Protein AF-A0A167K116-F1 (afdb_monomer_lite)

Structure (mmCIF, N/CA/C/O backbone):
data_AF-A0A167K116-F1
#
_entry.id   AF-A0A167K116-F1
#
loop_
_atom_site.group_PDB
_atom_site.id
_atom_site.type_symbol
_atom_site.label_atom_id
_atom_site.label_alt_id
_atom_site.label_comp_id
_atom_site.label_asym_id
_atom_site.label_entity_id
_atom_site.label_seq_id
_atom_site.pdbx_PDB_ins_code
_atom_site.Cartn_x
_atom_site.Cartn_y
_atom_site.Cartn_z
_atom_site.occupancy
_atom_site.B_iso_or_equiv
_atom_site.auth_seq_id
_atom_site.auth_comp_id
_atom_site.auth_asym_id
_atom_site.auth_atom_id
_atom_site.pdbx_PDB_model_num
ATOM 1 N N . MET A 1 1 ? -7.007 -1.191 -17.485 1.00 41.75 1 MET A N 1
ATOM 2 C CA . MET A 1 1 ? -5.650 -0.772 -17.895 1.00 41.75 1 MET A CA 1
ATOM 3 C C . MET A 1 1 ? -5.383 0.584 -17.260 1.00 41.75 1 MET A C 1
ATOM 5 O O . MET A 1 1 ? -5.876 1.580 -17.766 1.00 41.75 1 MET A O 1
ATOM 9 N N . ALA A 1 2 ? -4.729 0.625 -16.097 1.00 48.09 2 ALA A N 1
ATOM 10 C CA . ALA A 1 2 ? -4.292 1.887 -15.504 1.00 48.09 2 ALA A CA 1
ATOM 11 C C . ALA A 1 2 ? -2.943 2.218 -16.145 1.00 48.09 2 ALA A C 1
ATOM 13 O O . ALA A 1 2 ? -1.962 1.528 -15.896 1.00 48.09 2 ALA A O 1
ATOM 14 N N . SER A 1 3 ? -2.924 3.201 -17.035 1.00 56.41 3 SER A N 1
ATOM 15 C CA . SER A 1 3 ? -1.821 3.582 -17.924 1.00 56.41 3 SER A CA 1
ATOM 16 C C . SER A 1 3 ? -0.575 4.135 -17.209 1.00 56.41 3 SER A C 1
ATOM 18 O O . SER A 1 3 ? 0.132 4.959 -17.764 1.00 56.41 3 SER A O 1
ATOM 20 N N . GLY A 1 4 ? -0.289 3.743 -15.965 1.00 70.94 4 GLY A N 1
ATOM 21 C CA . GLY A 1 4 ? 0.800 4.305 -15.157 1.00 70.94 4 GLY A CA 1
ATOM 22 C C . GLY A 1 4 ? 0.538 5.732 -14.654 1.00 70.94 4 GLY A C 1
ATOM 23 O O . GLY A 1 4 ? 1.160 6.142 -13.674 1.00 70.94 4 GLY A O 1
ATOM 24 N N . TYR A 1 5 ? -0.433 6.443 -15.234 1.00 80.56 5 TYR A N 1
ATOM 25 C CA . TYR A 1 5 ? -0.782 7.825 -14.909 1.00 80.56 5 TYR A CA 1
ATOM 26 C C . TYR A 1 5 ? -1.971 7.940 -13.946 1.00 80.56 5 TYR A C 1
ATOM 28 O O . TYR A 1 5 ? -2.914 7.146 -13.960 1.00 80.56 5 TYR A O 1
ATOM 36 N N . SER A 1 6 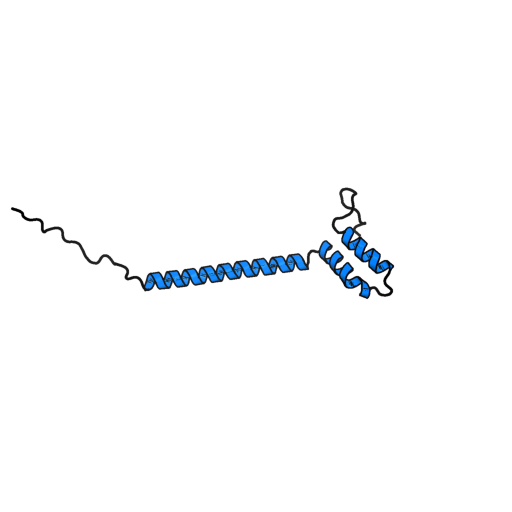? -1.897 8.948 -13.082 1.00 84.81 6 SER A N 1
ATOM 37 C CA . SER A 1 6 ? -2.947 9.397 -12.169 1.00 84.81 6 SER A CA 1
ATOM 38 C C . SER A 1 6 ? -3.905 10.365 -12.869 1.00 84.81 6 SER A C 1
ATOM 40 O O . SER A 1 6 ? -3.577 10.950 -13.898 1.00 84.81 6 SER A O 1
ATOM 42 N N . TYR A 1 7 ? -5.061 10.616 -12.250 1.00 84.38 7 TYR A N 1
ATOM 43 C CA . TYR A 1 7 ? -6.012 11.648 -12.681 1.00 84.38 7 TYR A CA 1
ATOM 44 C C . TYR A 1 7 ? -5.378 13.049 -12.775 1.00 84.38 7 TYR A C 1
ATOM 46 O O . TYR A 1 7 ? -5.749 13.845 -13.627 1.00 84.38 7 TYR A O 1
ATOM 54 N N . SER A 1 8 ? -4.382 13.340 -11.935 1.00 87.69 8 SER A N 1
ATOM 55 C CA . SER A 1 8 ? -3.631 14.601 -11.948 1.00 87.69 8 SER A CA 1
ATOM 56 C C . SER A 1 8 ? -2.523 14.667 -13.011 1.00 87.69 8 SER A C 1
ATOM 58 O O . SER A 1 8 ? -1.721 15.595 -12.988 1.00 87.69 8 SER A O 1
ATOM 60 N N . GLY A 1 9 ? -2.412 13.672 -13.899 1.00 85.75 9 GLY A N 1
ATOM 61 C CA . GLY A 1 9 ? -1.365 13.592 -14.927 1.00 85.75 9 GLY A CA 1
ATOM 62 C C . GLY A 1 9 ? 0.016 13.153 -14.417 1.00 85.75 9 GLY A C 1
ATOM 63 O O . GLY A 1 9 ? 0.903 12.877 -15.217 1.00 85.75 9 GLY A O 1
ATOM 64 N N . GLY A 1 10 ? 0.204 13.045 -13.099 1.00 87.06 10 GLY A N 1
ATOM 65 C CA . GLY A 1 10 ? 1.419 12.503 -12.481 1.00 87.06 10 GLY A CA 1
ATOM 66 C C . GLY A 1 10 ? 1.445 10.969 -12.419 1.00 87.06 10 GLY A C 1
ATOM 67 O O . GLY A 1 10 ? 0.489 10.318 -12.847 1.00 87.06 10 GLY A O 1
ATOM 68 N N . PRO A 1 11 ? 2.503 10.364 -11.852 1.00 88.88 11 PRO A N 1
ATOM 69 C CA . PRO A 1 11 ? 2.553 8.920 -11.639 1.00 88.88 11 PRO A CA 1
ATOM 70 C C . PRO A 1 11 ? 1.395 8.454 -10.744 1.00 88.88 11 PRO A C 1
ATOM 72 O O . PRO A 1 11 ? 1.014 9.115 -9.775 1.00 88.88 11 PRO A O 1
ATOM 75 N N . SER A 1 12 ? 0.807 7.308 -11.086 1.00 89.88 12 SER A N 1
ATOM 76 C CA . SER A 1 12 ? -0.261 6.695 -10.292 1.00 89.88 12 SER A CA 1
ATOM 77 C C . SER A 1 12 ? 0.236 6.247 -8.910 1.00 89.88 12 SER A C 1
ATOM 79 O O . SER A 1 12 ? 1.420 5.984 -8.708 1.00 89.88 12 SER A O 1
ATOM 81 N N . ARG A 1 13 ? -0.685 6.114 -7.946 1.00 91.31 13 ARG A N 1
ATOM 82 C CA . ARG A 1 13 ? -0.376 5.743 -6.548 1.00 91.31 13 ARG A CA 1
ATOM 83 C C . ARG A 1 13 ? 0.513 4.501 -6.411 1.00 91.31 13 ARG A C 1
ATOM 85 O O . ARG A 1 13 ? 1.409 4.490 -5.579 1.00 91.31 13 ARG A O 1
ATOM 92 N N . CYS A 1 14 ? 0.261 3.474 -7.222 1.00 94.00 14 CYS A N 1
ATOM 93 C CA . CYS A 1 14 ? 0.988 2.201 -7.179 1.00 94.00 14 CYS A CA 1
ATOM 94 C C . CYS A 1 14 ? 2.080 2.093 -8.255 1.00 94.00 14 CYS A C 1
ATOM 96 O O . CYS A 1 14 ? 2.616 1.007 -8.475 1.00 94.00 14 CYS A O 1
ATOM 98 N N . PHE A 1 15 ? 2.410 3.197 -8.935 1.00 92.81 15 PHE A N 1
ATOM 99 C CA . PHE A 1 15 ? 3.439 3.227 -9.972 1.00 92.81 15 PHE A CA 1
ATOM 100 C C . PHE A 1 15 ? 4.826 2.776 -9.477 1.00 92.81 15 PHE A C 1
ATOM 102 O O . PHE A 1 15 ? 5.454 2.001 -10.194 1.00 92.81 15 PHE A O 1
ATOM 109 N N . PRO A 1 16 ? 5.296 3.140 -8.264 1.00 93.31 16 PRO A N 1
ATOM 110 C CA . PRO A 1 16 ? 6.596 2.671 -7.776 1.00 93.31 16 PRO A CA 1
ATOM 111 C C . PRO A 1 16 ? 6.681 1.143 -7.661 1.00 93.31 16 PRO A C 1
ATOM 113 O O . PRO A 1 16 ? 7.651 0.542 -8.108 1.00 93.31 16 PRO A O 1
ATOM 116 N N . PHE A 1 17 ? 5.638 0.491 -7.137 1.00 94.31 17 PHE A N 1
ATOM 117 C CA . PHE A 1 17 ? 5.599 -0.972 -7.024 1.00 94.31 17 PHE A CA 1
ATOM 118 C C . PHE A 1 17 ? 5.549 -1.655 -8.391 1.00 94.31 17 PHE A C 1
ATOM 120 O O . PHE A 1 17 ? 6.204 -2.673 -8.604 1.00 94.31 17 PHE A O 1
ATOM 127 N N . TRP A 1 18 ? 4.813 -1.068 -9.338 1.00 92.88 18 TRP A N 1
ATOM 128 C CA . TRP A 1 18 ? 4.821 -1.535 -10.719 1.00 92.88 18 TRP A CA 1
ATOM 129 C C . TRP A 1 18 ? 6.207 -1.410 -11.354 1.00 92.88 18 TRP A C 1
ATOM 131 O O . TRP A 1 18 ? 6.648 -2.341 -12.018 1.00 92.88 18 TRP A O 1
ATOM 141 N N . GLN A 1 19 ? 6.910 -0.300 -11.124 1.00 93.81 19 GLN A N 1
ATOM 142 C CA . GLN A 1 19 ? 8.248 -0.082 -11.664 1.00 93.81 19 GLN A CA 1
ATOM 143 C C . GLN A 1 19 ? 9.245 -1.118 -11.124 1.00 93.81 19 GLN A C 1
ATOM 145 O O . GLN A 1 19 ? 10.048 -1.643 -11.886 1.00 93.81 19 GLN A O 1
ATOM 150 N N . GLU A 1 20 ? 9.169 -1.460 -9.837 1.00 94.12 20 GLU A N 1
ATOM 151 C CA . GLU A 1 20 ? 10.004 -2.508 -9.236 1.00 94.12 20 GLU A CA 1
ATOM 152 C C . GLU A 1 20 ? 9.684 -3.905 -9.783 1.00 94.12 20 GLU A C 1
ATOM 154 O O . GLU A 1 20 ? 10.593 -4.692 -10.048 1.00 94.12 20 GLU A O 1
ATOM 159 N N . PHE A 1 21 ? 8.404 -4.211 -10.005 1.00 94.75 21 PHE A N 1
ATOM 160 C CA . PHE A 1 21 ? 8.009 -5.445 -10.682 1.00 94.75 21 PHE A CA 1
ATOM 161 C C . PHE A 1 21 ? 8.506 -5.482 -12.131 1.00 94.75 21 PHE A C 1
ATOM 163 O O . PHE A 1 21 ? 9.058 -6.493 -12.550 1.00 94.75 21 PHE A O 1
ATOM 170 N N . ALA A 1 22 ? 8.358 -4.386 -12.877 1.00 93.44 22 ALA A N 1
ATOM 171 C CA . ALA A 1 22 ? 8.778 -4.289 -14.271 1.00 93.44 22 ALA A CA 1
ATOM 172 C C . ALA A 1 22 ? 10.298 -4.427 -14.430 1.00 93.44 22 ALA A C 1
ATOM 174 O O . ALA A 1 22 ? 10.739 -5.115 -15.344 1.00 93.44 22 ALA A O 1
ATOM 175 N N . LYS A 1 23 ? 11.089 -3.832 -13.524 1.00 94.31 23 LYS A N 1
ATOM 176 C CA . LYS A 1 23 ? 12.549 -4.017 -13.476 1.00 94.31 23 LYS A CA 1
ATOM 177 C C . LYS A 1 23 ? 12.914 -5.485 -13.281 1.00 94.31 23 LYS A C 1
ATOM 179 O O . LYS A 1 23 ? 13.631 -6.040 -14.098 1.00 94.31 23 LYS A O 1
ATOM 184 N N . CYS A 1 24 ? 12.351 -6.122 -12.252 1.00 95.19 24 CYS A N 1
ATOM 185 C CA . CYS A 1 24 ? 12.597 -7.538 -11.987 1.00 95.19 24 CYS A CA 1
ATOM 186 C C . CYS A 1 24 ? 12.200 -8.407 -13.188 1.00 95.19 24 CYS A C 1
ATOM 188 O O . CYS A 1 24 ? 12.957 -9.263 -13.621 1.00 95.19 24 CYS A O 1
ATOM 190 N N . TYR A 1 25 ? 11.019 -8.162 -13.756 1.00 94.31 25 TYR A N 1
ATOM 191 C CA . TYR A 1 25 ? 10.491 -8.956 -14.861 1.00 94.31 25 TYR A CA 1
ATOM 192 C C . TYR A 1 25 ? 11.305 -8.802 -16.153 1.00 94.31 25 TYR A C 1
ATOM 194 O O . TYR A 1 25 ? 11.322 -9.714 -16.969 1.00 94.31 25 TYR A O 1
ATOM 202 N N . ALA A 1 26 ? 11.965 -7.657 -16.351 1.00 94.75 26 ALA A N 1
ATOM 203 C CA . ALA A 1 26 ? 12.840 -7.430 -17.497 1.00 94.75 26 ALA A CA 1
ATOM 204 C C . ALA A 1 26 ? 14.184 -8.171 -17.386 1.00 94.75 26 ALA A C 1
ATOM 206 O O . ALA A 1 26 ? 14.809 -8.430 -18.410 1.00 94.75 26 ALA A O 1
ATOM 207 N N . GLU A 1 27 ? 14.625 -8.488 -16.166 1.00 94.12 27 GLU A N 1
ATOM 208 C CA . GLU A 1 27 ? 15.905 -9.153 -15.883 1.00 94.12 27 GLU A CA 1
ATOM 209 C C . GLU A 1 27 ? 15.756 -10.661 -15.604 1.00 94.12 27 GLU A C 1
ATOM 211 O O . GLU A 1 27 ? 16.748 -11.383 -15.638 1.00 94.12 27 GLU A O 1
ATOM 216 N N . ALA A 1 28 ? 14.541 -11.135 -15.320 1.00 93.62 28 ALA A N 1
ATOM 217 C CA . ALA A 1 28 ? 14.260 -12.514 -14.929 1.00 93.62 28 ALA A CA 1
ATOM 218 C C . ALA A 1 28 ? 14.063 -13.455 -16.128 1.00 93.62 28 ALA A C 1
ATOM 220 O O . ALA A 1 28 ? 13.355 -13.124 -17.082 1.0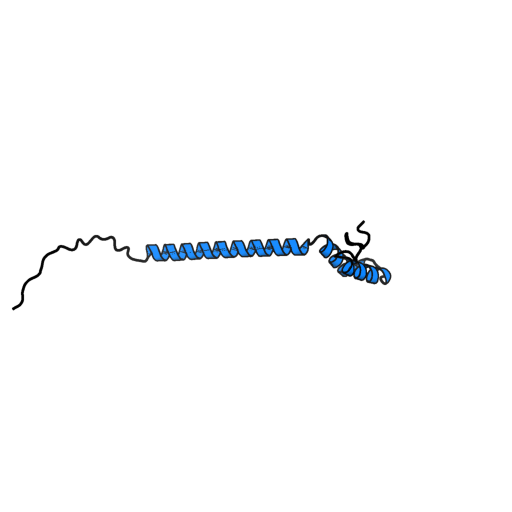0 93.62 28 ALA A O 1
ATOM 221 N N . ASP A 1 29 ? 14.587 -14.678 -16.018 1.00 92.88 29 ASP A N 1
ATOM 222 C CA . ASP A 1 29 ? 14.350 -15.748 -16.998 1.00 92.88 29 ASP A CA 1
ATOM 223 C C . ASP A 1 29 ? 12.951 -16.359 -16.821 1.00 92.88 29 ASP A C 1
ATOM 225 O O . ASP A 1 29 ? 12.310 -16.788 -17.786 1.00 92.88 29 ASP A O 1
ATOM 229 N N . PHE A 1 30 ? 12.446 -16.375 -15.578 1.00 93.12 30 PHE A N 1
ATOM 230 C CA . PHE A 1 30 ? 11.142 -16.940 -15.244 1.00 93.12 30 PHE A CA 1
ATOM 231 C C . PHE A 1 30 ? 10.260 -15.962 -14.451 1.00 93.12 30 PHE A C 1
ATOM 233 O O . PHE A 1 30 ? 10.684 -15.414 -13.432 1.00 93.12 30 PHE A O 1
ATOM 240 N N . PRO A 1 31 ? 8.959 -15.836 -14.788 1.00 86.94 31 PRO A N 1
ATOM 241 C CA . PRO A 1 31 ? 8.021 -14.976 -14.055 1.00 86.94 31 PRO A CA 1
ATOM 242 C C . PRO A 1 31 ? 7.898 -15.278 -12.553 1.00 86.94 31 PRO A C 1
ATOM 244 O O . PRO A 1 31 ? 7.478 -14.418 -11.775 1.00 86.9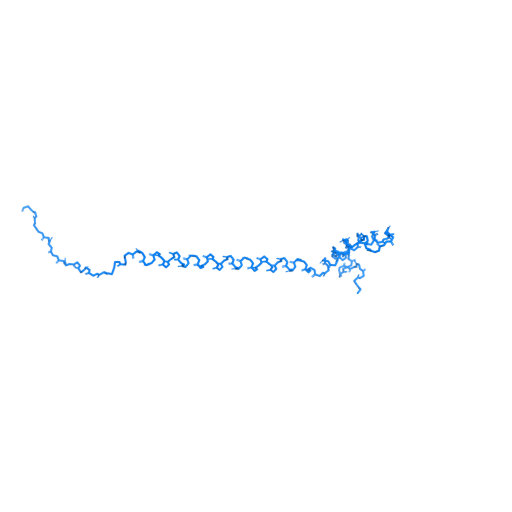4 31 PRO A O 1
ATOM 247 N N . SER A 1 32 ? 8.227 -16.506 -12.138 1.00 92.62 32 SER A N 1
ATOM 248 C CA . SER A 1 32 ? 8.210 -16.940 -10.739 1.00 92.62 32 SER A CA 1
ATOM 249 C C . SER A 1 32 ? 9.239 -16.220 -9.864 1.00 92.62 32 SER A C 1
ATOM 251 O O . SER A 1 32 ? 9.037 -16.102 -8.657 1.00 92.62 32 SER A O 1
ATOM 253 N N . GLU A 1 33 ? 10.315 -15.702 -10.451 1.00 93.38 33 GLU A N 1
ATOM 254 C CA . GLU A 1 33 ? 11.396 -15.025 -9.723 1.00 93.38 33 GLU A CA 1
ATOM 255 C C . GLU A 1 33 ? 10.941 -13.662 -9.177 1.00 93.38 33 GLU A C 1
ATOM 257 O O . GLU A 1 33 ? 11.396 -13.209 -8.127 1.00 93.38 33 GLU A O 1
ATOM 262 N N . CYS A 1 34 ? 9.934 -13.055 -9.813 1.00 95.69 34 CYS A N 1
ATOM 263 C CA . CYS A 1 34 ? 9.411 -11.733 -9.468 1.00 95.69 34 CYS A CA 1
ATOM 264 C C . CYS A 1 34 ? 8.092 -11.764 -8.686 1.00 95.69 34 CYS A C 1
ATOM 266 O O . CYS A 1 34 ? 7.418 -10.735 -8.560 1.00 95.69 34 CYS A O 1
ATOM 268 N N . LEU A 1 35 ? 7.708 -12.922 -8.133 1.00 95.44 35 LEU A N 1
ATOM 269 C CA . LEU A 1 35 ? 6.436 -13.085 -7.416 1.00 95.44 35 LEU A CA 1
ATOM 270 C C . LEU A 1 35 ? 6.287 -12.118 -6.244 1.00 95.44 35 LEU A C 1
ATOM 272 O O . LEU A 1 35 ? 5.217 -11.548 -6.074 1.00 95.44 35 LEU A O 1
ATOM 276 N N . ARG A 1 36 ? 7.358 -11.860 -5.489 1.00 95.00 36 ARG A N 1
ATOM 277 C CA . ARG A 1 36 ? 7.313 -10.921 -4.357 1.00 95.00 36 ARG A CA 1
ATOM 278 C C . ARG A 1 36 ? 6.972 -9.500 -4.799 1.00 95.00 36 ARG A C 1
ATOM 280 O O . ARG A 1 36 ? 6.063 -8.886 -4.257 1.00 95.00 36 ARG A O 1
ATOM 287 N N . LYS A 1 37 ? 7.628 -9.009 -5.854 1.00 95.19 37 LYS A N 1
ATOM 288 C CA . LYS A 1 37 ? 7.359 -7.671 -6.408 1.00 95.19 37 LYS A CA 1
ATOM 289 C C . LYS A 1 37 ? 5.959 -7.574 -7.014 1.00 95.19 37 LYS A C 1
ATOM 291 O O . LYS A 1 37 ? 5.290 -6.550 -6.886 1.00 95.19 37 LYS A O 1
ATOM 296 N N . LYS A 1 38 ? 5.488 -8.658 -7.637 1.00 94.38 38 LYS A N 1
ATOM 297 C CA . LYS A 1 38 ? 4.107 -8.773 -8.117 1.00 94.38 38 LYS A CA 1
ATOM 298 C C . LYS A 1 38 ? 3.109 -8.701 -6.958 1.00 94.38 38 LYS A C 1
ATOM 300 O O . LYS A 1 38 ? 2.108 -7.997 -7.072 1.00 94.38 38 LYS A O 1
ATOM 305 N N . GLU A 1 39 ? 3.352 -9.441 -5.878 1.00 96.19 39 GLU A N 1
ATOM 306 C CA . GLU A 1 39 ? 2.499 -9.455 -4.687 1.00 96.19 39 GLU A CA 1
ATOM 307 C C . GLU A 1 39 ? 2.365 -8.051 -4.096 1.00 96.19 39 GLU A C 1
ATOM 309 O O . GLU A 1 39 ? 1.239 -7.625 -3.853 1.00 96.19 39 GLU A O 1
ATOM 314 N N . ASP A 1 40 ? 3.465 -7.301 -3.981 1.00 96.00 40 ASP A N 1
ATOM 315 C CA . ASP A 1 40 ? 3.457 -5.912 -3.501 1.00 96.00 40 ASP A CA 1
ATOM 316 C C . ASP A 1 40 ? 2.615 -4.991 -4.401 1.00 96.00 40 ASP A C 1
ATOM 318 O O . ASP A 1 40 ? 1.798 -4.199 -3.925 1.00 96.00 40 ASP A O 1
ATOM 322 N N . TYR A 1 41 ? 2.754 -5.117 -5.726 1.00 94.31 41 TYR A N 1
ATOM 323 C CA . TYR A 1 41 ? 1.956 -4.331 -6.669 1.00 94.31 41 TYR A CA 1
ATOM 324 C C . TYR A 1 41 ? 0.455 -4.645 -6.566 1.00 94.31 41 TYR A C 1
ATOM 326 O O . TYR A 1 41 ? -0.382 -3.737 -6.538 1.00 94.31 41 TYR A O 1
ATOM 334 N N . VAL A 1 42 ? 0.097 -5.929 -6.474 1.00 95.25 42 VAL A N 1
ATOM 335 C CA . VAL A 1 42 ? -1.300 -6.371 -6.353 1.00 95.25 42 VAL A CA 1
ATOM 336 C C . VAL A 1 42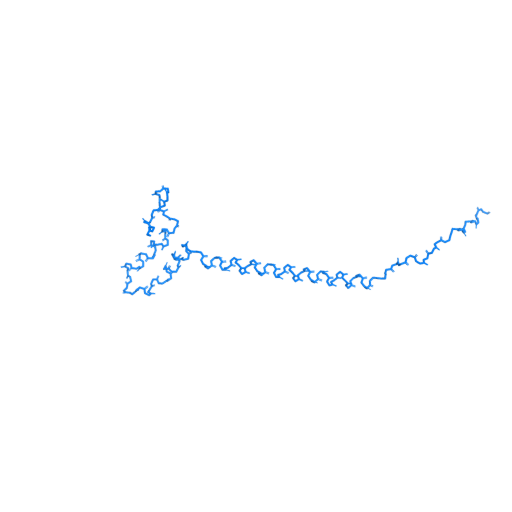 ? -1.884 -6.008 -4.986 1.00 95.25 42 VAL A C 1
ATOM 338 O O . VAL A 1 42 ? -3.071 -5.671 -4.911 1.00 95.25 42 VAL A O 1
ATOM 341 N N . GLU A 1 43 ? -1.075 -6.038 -3.926 1.00 96.12 43 GLU A N 1
ATOM 342 C CA . GLU A 1 43 ? -1.444 -5.560 -2.593 1.00 96.12 43 GLU A CA 1
ATOM 343 C C . GLU A 1 43 ? -1.777 -4.070 -2.647 1.00 96.12 43 GLU A C 1
ATOM 345 O O . GLU A 1 43 ? -2.889 -3.708 -2.271 1.00 96.12 43 GLU A O 1
ATOM 350 N N . CYS A 1 44 ? -0.915 -3.232 -3.231 1.00 94.75 44 CYS A N 1
ATOM 351 C CA . CYS A 1 44 ? -1.181 -1.797 -3.354 1.00 94.75 44 CYS A CA 1
ATOM 352 C C . CYS A 1 44 ? -2.484 -1.503 -4.116 1.00 94.75 44 CYS A C 1
ATOM 354 O O . CYS A 1 44 ? -3.218 -0.578 -3.772 1.00 94.75 44 CYS A O 1
ATOM 356 N N . LEU A 1 45 ? -2.809 -2.290 -5.147 1.00 93.44 45 LEU A N 1
ATOM 357 C CA . LEU A 1 45 ? -4.027 -2.086 -5.936 1.00 93.44 45 LEU A CA 1
ATOM 358 C C . LEU A 1 45 ? -5.314 -2.437 -5.178 1.00 93.44 45 LEU A C 1
ATOM 360 O O . LEU A 1 45 ? -6.336 -1.774 -5.360 1.00 93.44 45 LEU A O 1
ATOM 364 N N . HIS A 1 46 ? -5.295 -3.495 -4.365 1.00 95.06 46 HIS A N 1
ATOM 365 C CA . HIS A 1 46 ? -6.524 -4.078 -3.811 1.00 95.06 46 HIS A CA 1
ATOM 366 C C . HIS A 1 46 ? -6.629 -3.980 -2.286 1.00 95.06 46 HIS A C 1
ATOM 368 O O . HIS A 1 46 ? -7.731 -4.119 -1.735 1.00 95.06 46 HIS A O 1
ATOM 374 N N . HIS A 1 47 ? -5.514 -3.739 -1.603 1.00 95.94 47 HIS A N 1
ATOM 375 C CA . HIS A 1 47 ? -5.363 -3.700 -0.151 1.00 95.94 47 HIS A CA 1
ATOM 376 C C . HIS A 1 47 ? -5.979 -4.921 0.542 1.00 95.94 47 HIS A C 1
ATOM 378 O O . HIS A 1 47 ? -6.651 -4.805 1.566 1.00 95.94 47 HIS A O 1
ATOM 384 N N . THR A 1 48 ? -5.856 -6.106 -0.059 1.00 95.81 48 THR A N 1
ATOM 385 C CA . THR A 1 48 ? -6.495 -7.341 0.427 1.00 95.81 48 THR A CA 1
ATOM 386 C C . THR A 1 48 ? -5.955 -7.749 1.791 1.00 95.81 48 THR A C 1
ATOM 388 O O . THR A 1 48 ? -6.731 -8.041 2.707 1.00 95.81 48 THR A O 1
ATOM 391 N N . GLN A 1 49 ? -4.631 -7.725 1.934 1.00 95.69 49 GLN A N 1
ATOM 392 C CA . GLN A 1 49 ? -3.944 -8.070 3.172 1.00 95.69 49 GLN A CA 1
ATOM 393 C C . GLN A 1 49 ? -4.233 -7.025 4.250 1.00 95.69 49 GLN A C 1
ATOM 395 O O . GLN A 1 49 ? -4.659 -7.389 5.347 1.00 95.69 49 GLN A O 1
ATOM 400 N N . GLU A 1 50 ? -4.1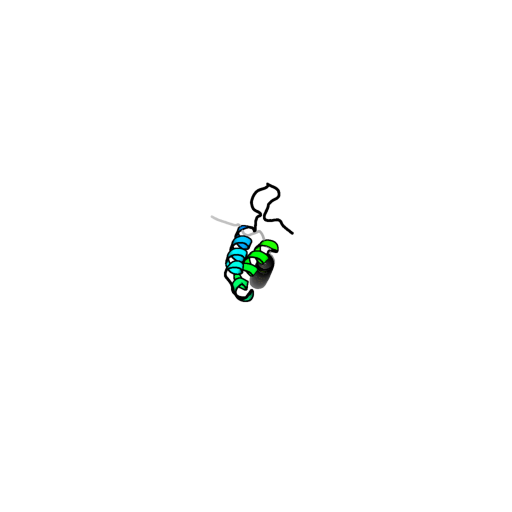34 -5.738 3.911 1.00 96.62 50 GLU A N 1
ATOM 401 C CA . GLU A 1 50 ? -4.409 -4.649 4.849 1.00 96.62 50 GLU A CA 1
ATOM 402 C C . GLU A 1 50 ? -5.862 -4.661 5.348 1.00 96.62 50 GLU A C 1
ATOM 404 O O . GLU A 1 50 ? -6.122 -4.633 6.553 1.00 96.62 50 GLU A O 1
ATOM 409 N N . LYS A 1 51 ? -6.842 -4.830 4.449 1.00 97.75 51 LYS A N 1
ATOM 410 C CA . LYS A 1 51 ? -8.260 -4.969 4.830 1.00 97.75 51 LYS A CA 1
ATOM 411 C C . LYS A 1 51 ? -8.484 -6.168 5.748 1.00 97.75 51 LYS A C 1
ATOM 413 O O . LYS A 1 51 ? -9.283 -6.085 6.681 1.00 97.75 51 LYS A O 1
ATOM 418 N N . THR A 1 52 ? -7.809 -7.285 5.490 1.00 97.50 52 THR A N 1
ATOM 419 C CA . THR A 1 52 ? -7.925 -8.496 6.314 1.00 97.50 52 THR A CA 1
ATOM 420 C C . THR A 1 52 ? -7.327 -8.272 7.699 1.00 97.50 52 THR A C 1
ATOM 422 O O . THR A 1 52 ? -7.979 -8.554 8.706 1.00 97.50 52 THR A O 1
ATOM 425 N N . ARG A 1 53 ? -6.137 -7.670 7.770 1.00 97.31 53 ARG A N 1
ATOM 426 C CA . ARG A 1 53 ? -5.475 -7.305 9.025 1.00 97.31 53 ARG A CA 1
ATOM 427 C C . ARG A 1 53 ? -6.328 -6.347 9.856 1.00 97.31 53 ARG A C 1
ATOM 429 O O . ARG A 1 53 ? -6.541 -6.592 11.043 1.00 97.31 53 ARG A O 1
ATOM 436 N N . ALA A 1 54 ? -6.888 -5.310 9.234 1.00 97.50 54 ALA A N 1
ATOM 437 C CA . ALA A 1 54 ? -7.771 -4.357 9.898 1.00 97.50 54 ALA A CA 1
ATOM 438 C C . ALA A 1 54 ? -9.030 -5.031 10.473 1.00 97.50 54 ALA A C 1
ATOM 440 O O . ALA A 1 54 ? -9.438 -4.725 11.595 1.00 97.50 54 ALA A O 1
ATOM 441 N N . LYS A 1 55 ? -9.633 -5.984 9.745 1.00 97.75 55 LYS A N 1
ATOM 442 C CA . LYS A 1 55 ? -10.776 -6.773 10.241 1.00 97.75 55 LYS A CA 1
ATOM 443 C C . LYS A 1 55 ? -10.404 -7.605 11.467 1.00 97.75 55 LYS A C 1
ATOM 445 O O . LYS A 1 55 ? -11.133 -7.568 12.456 1.00 97.75 55 LYS A O 1
ATOM 450 N N . ILE A 1 56 ? -9.273 -8.310 11.422 1.00 98.00 56 ILE A N 1
ATOM 451 C CA . ILE A 1 56 ? -8.786 -9.133 12.539 1.00 98.00 56 ILE A CA 1
ATOM 452 C C . ILE A 1 56 ? -8.540 -8.266 13.777 1.00 98.00 56 ILE A C 1
ATOM 454 O O . ILE A 1 56 ? -8.990 -8.606 14.871 1.00 98.00 56 ILE A O 1
ATOM 458 N N . LEU A 1 57 ? -7.872 -7.122 13.613 1.00 98.00 57 LEU A N 1
ATOM 459 C CA . LEU A 1 57 ? -7.590 -6.211 14.720 1.00 98.00 57 LEU A CA 1
ATOM 460 C C . LEU A 1 57 ? -8.880 -5.684 15.360 1.00 98.00 57 LEU A C 1
ATOM 462 O O . LEU A 1 57 ? -9.026 -5.742 16.580 1.00 98.00 57 LEU A O 1
ATOM 466 N N . ARG A 1 58 ? -9.836 -5.230 14.541 1.00 97.38 58 ARG A N 1
ATOM 467 C CA . ARG A 1 58 ? -11.148 -4.762 15.016 1.00 97.38 58 ARG A CA 1
ATOM 468 C C . ARG A 1 58 ? -11.899 -5.858 15.765 1.00 97.38 58 ARG A C 1
ATOM 470 O O . ARG A 1 58 ? -12.400 -5.613 16.857 1.00 97.38 58 ARG A O 1
ATOM 477 N N . TYR A 1 59 ? -11.934 -7.070 15.215 1.00 97.56 59 TYR A N 1
ATOM 478 C CA . TYR A 1 59 ? -12.568 -8.217 15.862 1.00 97.56 59 TYR A CA 1
ATOM 479 C C . TYR A 1 59 ? -11.946 -8.512 17.234 1.00 97.56 59 TYR A C 1
ATOM 481 O O . TYR A 1 59 ? -12.659 -8.653 18.228 1.00 97.56 59 TYR A O 1
ATOM 489 N N . ASN A 1 60 ? -10.614 -8.548 17.312 1.00 97.62 60 ASN A N 1
ATOM 490 C CA . ASN A 1 60 ? -9.904 -8.812 18.561 1.00 97.62 60 ASN A CA 1
ATOM 491 C C . ASN A 1 60 ? -10.126 -7.711 19.605 1.00 97.62 60 ASN A C 1
ATOM 493 O O . ASN A 1 60 ? -10.286 -8.024 20.785 1.00 97.62 60 ASN A O 1
ATOM 497 N N . ALA A 1 61 ? -10.172 -6.446 19.181 1.00 97.38 61 ALA A N 1
ATOM 498 C CA . ALA A 1 61 ? -10.459 -5.317 20.059 1.00 97.38 61 ALA A CA 1
ATOM 499 C C . ALA A 1 61 ? -11.866 -5.419 20.668 1.00 97.38 61 ALA A C 1
ATOM 501 O O . ALA A 1 61 ? -12.005 -5.358 21.888 1.00 97.38 61 ALA A O 1
ATOM 502 N N . LEU A 1 62 ? -12.890 -5.678 19.847 1.00 97.19 62 LEU A N 1
ATOM 503 C CA . LEU A 1 62 ? -14.267 -5.860 20.321 1.00 97.19 62 LEU A CA 1
ATOM 504 C C . LEU A 1 62 ? -14.388 -7.059 21.267 1.00 97.19 62 LEU A C 1
ATOM 506 O O . LEU A 1 62 ? -14.992 -6.959 22.332 1.00 97.19 62 LEU A O 1
ATOM 510 N N . LYS A 1 63 ? -13.757 -8.187 20.925 1.00 96.75 63 LYS A N 1
ATOM 511 C CA . LYS A 1 63 ? -13.746 -9.382 21.779 1.00 96.75 63 LYS A CA 1
ATOM 512 C C . LYS A 1 63 ? -13.064 -9.120 23.123 1.00 96.75 63 LYS A C 1
ATOM 514 O O . LYS A 1 63 ? -13.493 -9.652 24.145 1.00 96.75 63 LYS A O 1
ATOM 519 N N . LYS A 1 64 ? -11.995 -8.318 23.140 1.00 96.56 64 LYS A N 1
ATOM 520 C CA . LYS A 1 64 ? -11.319 -7.905 24.375 1.00 96.56 64 LYS A CA 1
ATOM 521 C C . LYS A 1 64 ? -12.237 -7.032 25.234 1.00 96.56 64 LYS A C 1
ATOM 523 O O . LYS A 1 64 ? -12.446 -7.386 26.388 1.00 96.56 64 LYS A O 1
ATOM 528 N N . GLN A 1 65 ? -12.860 -6.009 24.648 1.00 94.62 65 GLN A N 1
ATOM 529 C CA . GLN A 1 65 ? -13.821 -5.143 25.343 1.00 94.62 65 GLN A CA 1
ATOM 530 C C . GLN A 1 65 ? -15.000 -5.929 25.931 1.00 94.62 65 GLN A C 1
ATOM 532 O O . GLN A 1 65 ? -15.386 -5.700 27.070 1.00 94.62 65 GLN A O 1
ATOM 537 N N . GLN A 1 66 ? -15.547 -6.902 25.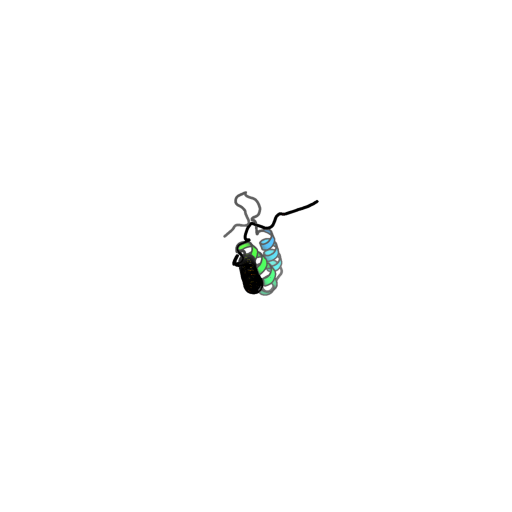195 1.00 93.94 66 GLN A N 1
ATOM 538 C CA . GLN A 1 66 ? -16.630 -7.754 25.697 1.00 93.94 66 GLN A CA 1
ATOM 539 C C . GLN A 1 66 ? -16.204 -8.606 26.895 1.00 93.94 66 GLN A C 1
ATOM 541 O O . GLN A 1 66 ? -16.965 -8.737 27.850 1.00 93.94 66 GLN A O 1
ATOM 546 N N . ARG A 1 67 ? -14.994 -9.181 26.869 1.00 93.56 67 ARG A N 1
ATOM 547 C CA . ARG A 1 67 ? -14.474 -9.955 28.007 1.00 93.56 67 ARG A CA 1
ATOM 548 C C . ARG A 1 67 ? -14.248 -9.081 29.233 1.00 93.56 67 ARG A C 1
ATOM 550 O O . ARG A 1 67 ? -14.609 -9.507 30.321 1.00 93.56 67 ARG A O 1
ATOM 557 N N . GLU A 1 68 ? -13.695 -7.886 29.044 1.00 93.19 68 GLU A N 1
ATOM 558 C CA . GLU A 1 68 ? -13.476 -6.912 30.121 1.00 93.19 68 GLU A CA 1
ATOM 559 C C . GLU A 1 68 ? -14.802 -6.418 30.715 1.00 93.19 68 GLU A C 1
ATOM 561 O O . GLU A 1 68 ? -14.943 -6.332 31.931 1.00 93.19 68 GLU A O 1
ATOM 566 N N . ALA A 1 69 ? -15.815 -6.174 29.878 1.00 89.88 69 ALA A N 1
ATOM 567 C CA . ALA A 1 69 ? -17.157 -5.849 30.349 1.00 89.88 69 ALA A CA 1
ATOM 568 C C . ALA A 1 69 ? -17.759 -7.011 31.154 1.00 89.88 69 ALA A C 1
ATOM 570 O O . ALA A 1 69 ? -18.270 -6.798 32.246 1.00 89.88 69 ALA A O 1
ATOM 571 N N . GLN A 1 70 ? -17.659 -8.251 30.665 1.00 89.44 70 GLN A N 1
ATOM 572 C CA . GLN A 1 70 ? -18.164 -9.423 31.386 1.00 89.44 70 GLN A CA 1
ATOM 573 C C . GLN A 1 70 ? -17.425 -9.681 32.703 1.00 89.44 70 GLN A C 1
ATOM 575 O O . GLN A 1 70 ? -18.067 -10.072 33.674 1.00 89.44 70 GLN A O 1
ATOM 580 N N . SER A 1 71 ? -16.103 -9.489 32.763 1.00 88.06 71 SER A N 1
ATOM 581 C CA . SER A 1 71 ? -15.361 -9.609 34.023 1.00 88.06 71 SER A CA 1
ATOM 582 C C . SER A 1 71 ? -15.750 -8.500 34.994 1.00 88.06 71 SER A C 1
ATOM 584 O O . SER A 1 71 ? -16.044 -8.803 36.143 1.00 88.06 71 SER A O 1
ATOM 586 N N . GLY A 1 72 ? -15.870 -7.255 34.522 1.00 85.25 72 GLY A N 1
ATOM 587 C CA . GLY A 1 72 ? -16.336 -6.137 35.342 1.00 85.25 72 GLY A CA 1
ATOM 588 C C . GLY A 1 72 ? -17.755 -6.341 35.883 1.00 85.25 72 GLY A C 1
ATOM 589 O O . GLY A 1 72 ? -18.008 -6.043 37.046 1.00 85.25 72 GLY A O 1
ATOM 590 N N . MET A 1 73 ? -18.669 -6.910 35.086 1.00 78.62 73 MET A N 1
ATOM 591 C CA . MET A 1 73 ? -20.013 -7.282 35.556 1.00 78.62 73 MET A CA 1
ATOM 592 C C . MET A 1 73 ? -19.956 -8.377 36.626 1.00 78.62 73 MET A C 1
ATOM 594 O O . MET A 1 73 ? -20.578 -8.231 37.670 1.00 78.62 73 MET A O 1
ATOM 598 N N . LYS A 1 74 ? -19.156 -9.434 36.428 1.00 83.31 74 LYS A N 1
ATOM 599 C CA . LYS A 1 74 ? -18.993 -10.500 37.434 1.00 83.31 74 LYS A CA 1
ATOM 600 C C . LYS A 1 74 ? -18.397 -9.975 38.739 1.00 83.31 74 LYS A C 1
ATOM 602 O O . LYS A 1 74 ? -18.843 -10.360 39.813 1.00 83.31 74 LYS A O 1
ATOM 607 N N . GLU A 1 75 ? -17.400 -9.099 38.658 1.00 81.94 75 GLU A N 1
ATOM 608 C CA . GLU A 1 75 ? -16.794 -8.459 39.829 1.00 81.94 75 GLU A CA 1
ATOM 609 C C . GLU A 1 75 ? -17.796 -7.554 40.561 1.00 81.94 75 GLU A C 1
ATOM 611 O O . GLU A 1 75 ? -17.860 -7.575 41.792 1.00 81.94 75 GLU A O 1
ATOM 616 N N . ALA A 1 76 ? -18.618 -6.804 39.819 1.00 76.56 76 ALA A N 1
ATOM 617 C CA . ALA A 1 76 ? -19.687 -5.987 40.384 1.00 76.56 76 ALA A CA 1
ATOM 618 C C . ALA A 1 76 ? -20.769 -6.840 41.069 1.00 76.56 76 ALA A C 1
ATOM 620 O O . ALA A 1 76 ? -21.144 -6.530 42.199 1.00 76.56 76 ALA A O 1
ATOM 621 N N . ASP A 1 77 ? -21.210 -7.935 40.443 1.00 78.62 77 ASP A N 1
ATOM 622 C CA . ASP A 1 77 ? -22.206 -8.859 41.002 1.00 78.62 77 ASP A CA 1
ATOM 623 C C . ASP A 1 77 ? -21.704 -9.524 42.288 1.00 78.62 77 ASP A C 1
ATOM 625 O O . ASP A 1 77 ? -22.420 -9.555 43.293 1.00 78.62 77 ASP A O 1
ATOM 629 N N . VAL A 1 78 ? -20.453 -10.003 42.296 1.00 81.38 78 VAL A N 1
ATOM 630 C CA . VAL A 1 78 ? -19.815 -10.590 43.489 1.00 81.38 78 VAL A CA 1
ATOM 631 C C . VAL A 1 78 ? -19.714 -9.556 44.609 1.00 81.38 78 VAL A C 1
ATOM 633 O O . VAL A 1 78 ? -19.981 -9.867 45.772 1.00 81.38 78 VAL A O 1
ATOM 636 N N . LYS A 1 79 ? -19.373 -8.303 44.292 1.00 78.44 79 LYS A N 1
ATOM 637 C CA . LYS A 1 79 ? -19.320 -7.226 45.289 1.00 78.44 79 LYS A CA 1
ATOM 638 C C . LYS A 1 79 ? -20.713 -6.877 45.824 1.00 78.44 79 LYS A C 1
ATOM 640 O O . LYS A 1 79 ? -20.855 -6.672 47.025 1.00 78.44 79 LYS A O 1
ATOM 645 N N . ALA A 1 80 ? -21.731 -6.851 44.966 1.00 77.19 80 ALA A N 1
ATOM 646 C CA . ALA A 1 80 ? -23.111 -6.574 45.358 1.00 77.19 80 ALA A CA 1
ATOM 647 C C . ALA A 1 80 ? -23.706 -7.670 46.261 1.00 77.19 80 ALA A C 1
ATOM 649 O O . ALA A 1 80 ? -24.456 -7.353 47.179 1.00 77.19 80 ALA A O 1
ATOM 650 N N . THR A 1 81 ? -23.357 -8.945 46.044 1.00 74.88 81 THR A N 1
ATOM 651 C CA . THR A 1 81 ? -23.824 -10.065 46.888 1.00 74.88 81 THR A CA 1
ATOM 652 C C . THR A 1 81 ? -23.027 -10.245 48.181 1.00 74.88 81 THR A C 1
ATOM 654 O O . THR A 1 81 ? -23.588 -10.709 49.171 1.00 74.88 81 THR A O 1
ATOM 657 N N . SER A 1 82 ? -21.735 -9.906 48.199 1.00 66.44 82 SER A N 1
ATOM 658 C CA . SER A 1 82 ? -20.871 -10.090 49.381 1.00 66.44 82 SER A CA 1
ATOM 659 C C . SER A 1 82 ? -20.920 -8.937 50.386 1.00 66.44 82 SER A C 1
ATOM 661 O O . SER A 1 82 ? -20.544 -9.124 51.544 1.00 66.44 82 SER A O 1
ATOM 663 N N . GLN A 1 83 ? -21.381 -7.749 49.984 1.00 68.75 83 GLN A N 1
ATOM 664 C CA . GLN A 1 83 ? -21.588 -6.638 50.910 1.00 68.75 83 GLN A CA 1
ATOM 665 C C . GLN A 1 83 ? -22.936 -6.792 51.633 1.00 68.75 83 GLN A C 1
ATOM 667 O O . GLN A 1 83 ? -23.962 -6.904 50.961 1.00 68.75 83 GLN A O 1
ATOM 672 N N . PRO A 1 84 ? -22.982 -6.774 52.983 1.00 60.84 84 PRO A N 1
ATOM 673 C CA . PRO A 1 84 ? -24.249 -6.782 53.698 1.00 60.84 84 PRO A CA 1
ATOM 674 C C . PRO A 1 84 ? -25.012 -5.506 53.340 1.00 60.84 84 PRO A C 1
ATOM 676 O O . PRO A 1 84 ? -24.634 -4.405 53.741 1.00 60.84 84 PRO A O 1
ATOM 679 N N . ILE A 1 85 ? -26.084 -5.652 52.559 1.00 60.62 85 ILE A N 1
ATOM 680 C CA . ILE A 1 85 ? -27.044 -4.579 52.325 1.00 60.62 85 ILE A CA 1
ATOM 681 C C . ILE A 1 85 ? -27.600 -4.231 53.703 1.00 60.62 85 ILE A C 1
ATOM 683 O O . ILE A 1 85 ? -28.314 -5.032 54.307 1.00 60.62 85 ILE A O 1
ATOM 687 N N . ALA A 1 86 ? -27.256 -3.052 54.220 1.00 58.56 86 ALA A N 1
ATOM 688 C CA . ALA A 1 86 ? -27.911 -2.482 55.386 1.00 58.56 86 ALA A CA 1
ATOM 689 C C . ALA A 1 86 ? -29.352 -2.126 54.987 1.00 58.56 86 ALA A C 1
ATOM 691 O O . ALA A 1 86 ? -29.681 -0.977 54.703 1.00 58.56 86 ALA A O 1
ATOM 692 N N . VAL A 1 87 ? -30.210 -3.143 54.890 1.00 62.03 87 VAL A N 1
ATOM 693 C CA . VAL A 1 87 ? -31.657 -2.980 54.804 1.00 62.03 87 VAL A CA 1
ATOM 694 C C . VAL A 1 87 ? -32.038 -2.324 56.123 1.00 62.03 87 VAL A C 1
ATOM 696 O O . VAL A 1 87 ? -31.858 -2.941 57.170 1.00 62.03 87 VAL A O 1
ATOM 699 N N . GLY A 1 88 ? -32.435 -1.050 56.084 1.00 58.81 88 GLY A N 1
ATOM 700 C CA . GLY A 1 88 ? -32.685 -0.191 57.247 1.00 58.81 88 GLY A CA 1
ATOM 701 C C . GLY A 1 88 ? -33.802 -0.701 58.163 1.00 58.81 88 GLY A C 1
ATOM 702 O O . GLY A 1 88 ? -34.873 -0.113 58.230 1.00 58.81 88 GLY A O 1
ATOM 703 N N . LEU A 1 89 ? -33.538 -1.796 58.872 1.00 54.84 89 LEU A N 1
ATOM 704 C CA . LEU A 1 89 ? -34.430 -2.494 59.795 1.00 54.84 89 LEU A CA 1
ATOM 705 C C . LEU A 1 89 ? -34.254 -2.034 61.248 1.00 54.84 89 LEU A C 1
ATOM 707 O O . LEU A 1 89 ? -34.860 -2.609 62.145 1.00 54.84 89 LEU A O 1
ATOM 711 N N . ILE A 1 90 ? -33.473 -0.978 61.496 1.00 57.69 90 ILE A N 1
ATOM 712 C CA . ILE A 1 90 ? -33.376 -0.358 62.819 1.00 57.69 90 ILE A CA 1
ATOM 713 C C . ILE A 1 90 ? -33.973 1.043 62.733 1.00 57.69 90 ILE A C 1
ATOM 715 O O . ILE A 1 90 ? -33.356 1.980 62.227 1.00 57.69 90 ILE A O 1
ATOM 719 N N . LYS A 1 91 ? -35.207 1.175 63.218 1.00 47.62 91 LYS A N 1
ATOM 720 C CA . LYS A 1 91 ? -35.834 2.465 63.494 1.00 47.62 91 LYS A CA 1
ATOM 721 C C . LYS A 1 91 ? -35.110 3.061 64.705 1.00 47.62 91 LYS A C 1
ATOM 723 O O . LYS A 1 91 ? -35.179 2.495 65.791 1.00 47.62 91 LYS A O 1
ATOM 728 N N . ALA A 1 92 ? -34.377 4.156 64.518 1.00 48.75 92 ALA A N 1
ATOM 729 C CA . ALA A 1 92 ? -33.845 4.922 65.640 1.00 48.75 92 ALA A CA 1
ATOM 730 C C . ALA A 1 92 ? -35.028 5.569 66.382 1.00 48.75 92 ALA A C 1
ATOM 732 O O . ALA A 1 92 ? -35.711 6.432 65.832 1.00 48.75 92 ALA A O 1
ATOM 733 N N . GLU A 1 93 ? -35.303 5.109 67.600 1.00 40.03 93 GLU A N 1
ATOM 734 C CA . GLU A 1 93 ? -36.276 5.731 68.502 1.00 40.03 93 GLU A CA 1
ATOM 735 C C . GLU A 1 93 ? -35.680 7.041 69.066 1.00 40.03 93 GLU A C 1
ATOM 737 O O . GLU A 1 93 ? -34.539 7.037 69.541 1.00 40.03 93 GLU A O 1
ATOM 742 N N . PRO A 1 94 ? -36.408 8.173 69.029 1.00 43.91 94 PRO A N 1
ATOM 743 C CA . PRO A 1 94 ? -35.951 9.425 69.608 1.00 43.91 94 PRO A CA 1
ATOM 744 C C . PRO A 1 94 ? -36.352 9.482 71.084 1.00 43.91 94 PRO A C 1
ATOM 746 O O . PRO A 1 94 ? -37.526 9.640 71.407 1.00 43.91 94 PRO A O 1
ATOM 749 N N . GLY A 1 95 ? -35.385 9.412 71.996 1.00 50.94 95 GLY A N 1
ATOM 750 C CA . GLY A 1 95 ? -35.661 9.774 73.385 1.00 50.94 95 GLY A CA 1
ATOM 751 C C . GLY A 1 95 ? -34.734 9.143 74.402 1.00 50.94 95 GLY A C 1
ATOM 752 O O . GLY A 1 95 ? -35.073 8.125 74.990 1.00 50.94 95 GLY A O 1
ATOM 753 N N . GLN A 1 96 ? -33.606 9.803 74.657 1.00 42.22 96 GLN A N 1
ATOM 754 C CA . GLN A 1 96 ? -32.976 9.835 75.978 1.00 42.22 96 GLN A CA 1
ATOM 755 C C . GLN A 1 96 ? -31.969 10.990 76.006 1.00 42.22 96 GLN A C 1
ATOM 757 O O . GLN A 1 96 ? -30.772 10.828 75.793 1.00 42.22 96 GLN A O 1
ATOM 762 N N . ALA A 1 97 ? -32.500 12.194 76.214 1.00 49.69 97 ALA A N 1
ATOM 763 C CA . ALA A 1 97 ? -31.737 13.321 76.720 1.00 49.69 97 ALA A CA 1
ATOM 764 C C . ALA A 1 97 ? -32.166 13.553 78.169 1.00 49.69 97 ALA A C 1
ATOM 766 O O . ALA A 1 97 ? -33.348 13.773 78.434 1.00 49.69 97 ALA A O 1
ATOM 767 N N . GLY A 1 98 ? -31.199 13.521 79.081 1.00 39.09 98 GLY A N 1
ATOM 768 C CA . GLY A 1 98 ? -31.327 14.103 80.413 1.00 39.09 98 GLY A CA 1
ATOM 769 C C . GLY A 1 98 ? -30.509 13.378 81.488 1.00 39.09 98 GLY A C 1
ATOM 770 O O . GLY A 1 98 ? -30.467 12.150 81.472 1.00 39.09 98 GLY A O 1
ATOM 771 N N . PRO A 1 99 ? -29.980 14.092 82.498 1.00 44.06 99 PRO A N 1
ATOM 772 C CA . PRO A 1 99 ? -29.503 15.480 82.473 1.00 44.06 99 PRO A CA 1
ATOM 773 C C . PRO A 1 99 ? -28.110 15.636 83.135 1.00 44.06 99 PRO A C 1
ATOM 775 O O . PRO A 1 99 ? -27.604 14.733 83.793 1.00 44.06 99 PRO A O 1
ATOM 778 N N . ALA A 1 100 ? -27.502 16.811 82.976 1.00 38.03 100 ALA A N 1
ATOM 779 C CA . ALA A 1 100 ? -26.484 17.353 83.884 1.00 38.03 100 ALA A CA 1
ATOM 780 C C . ALA A 1 100 ? -26.925 18.780 84.257 1.00 38.03 100 ALA A C 1
ATOM 782 O O . ALA A 1 100 ? -27.540 19.424 83.395 1.00 38.03 100 ALA A O 1
ATOM 783 N N . PRO A 1 101 ? -26.602 19.338 85.437 1.00 48.50 101 PRO A N 1
ATOM 784 C CA . PRO A 1 101 ? -25.915 18.782 86.612 1.00 48.50 101 PRO A CA 1
ATOM 785 C C . PRO A 1 101 ? -26.853 18.237 87.708 1.00 48.50 101 PRO A C 1
ATOM 787 O O . PRO A 1 101 ? -28.074 18.506 87.648 1.00 48.50 101 PRO A O 1
#

Foldseek 3Di:
DPPQADPVRHGDPLNVLVVQLVVCVVVDPDNVRSVVSVVSSVCSVPVPVVVVVVVVVVVVVVVVVVVVVVVVVVVVVCVVVPDPDPPVPDDDDDDDDDDDD

Radius of gyration: 34.94 Å; chains: 1; bounding box: 52×36×104 Å

Sequence (101 aa):
MASGYSYSGGPSRCFPFWQEFAKCYAEADFPSECLRKKEDYVECLHHTQEKTRAKILRYNALKKQQREAQSGMKEADVKATSQPIAVGLIKAEPGQAGPAP

Secondary structure (DSSP, 8-state):
---SB-TTSSB-TTHHHHHHHHHHHHH-SSGGGGHHHHHHHHHHHH-HHHHHHHHHHHHHHHHHHHHHHHHHHHHHHHHHHHS------------------

InterPro domains:
  IPR019342 NADH:ubiquinone oxidoreductase, iron-sulphur subunit 5 [PTHR15224] (1-81)

pLDDT: mean 82.49, std 18.15, range [38.03, 98.0]

Organism: Calocera viscosa (strain TUFC12733) (NCBI:txid1330018)